Protein AF-C1CDI0-F1 (afdb_monomer)

pLDDT: mean 71.13, std 23.07, range [36.47, 97.31]

Organism: Streptococcus pneumoniae (strain JJA) (NCBI:txid488222)

Radius of gyration: 31.36 Å; Cα contacts (8 Å, |Δi|>4): 94; chains: 1; bounding box: 82×63×57 Å

Nearest PDB structures (foldseek):
  7lcc-assembly1_A  TM=5.688E-01  e=5.588E+00  synthetic construct
  1d6n-assembly1_B  TM=4.104E-01  e=4.902E+00  Homo sapiens
  5wx3-assembly2_D  TM=4.116E-01  e=4.591E+00  Tetradium ruticarpum
  7qcc-assembly1_A  TM=2.661E-01  e=3.099E+00  Mus musculus

InterPro domains:
  IPR002921 Fungal lipase-type domain [PF01764] (58-121)
  IPR029058 Alpha/Beta hydrolase fold [G3DSA:3.40.50.1820] (47-127)
  IPR029058 Alpha/Beta hydrolase fold [SSF53474] (54-119)

Solvent-accessible surface area (backbone atoms only — not comparable to full-atom values): 8849 Å² total; per-residue (Å²): 133,88,86,91,80,91,77,88,76,86,75,84,80,82,73,82,84,80,83,74,82,84,76,81,74,81,80,73,73,88,74,80,75,80,74,96,76,74,84,75,76,75,76,70,72,77,69,83,68,81,78,69,81,61,79,65,53,60,55,42,49,51,50,49,59,52,54,65,68,39,84,84,63,64,71,41,76,42,67,21,56,33,71,45,11,35,45,44,51,53,35,53,53,48,30,56,76,76,34,52,66,41,37,75,63,18,50,73,47,76,51,65,38,80,42,64,86,83,76,57,90,82,52,87,77,71,76,82,79,64,134

Mean predicted aligned error: 18.43 Å

Sequence (131 aa):
MLDSKEELKESENDAPKLETPLREEPRLAPQTLPEASEVLENKREESKVEITEPAQADDIRKVVGELAKDISITKLYMTGHSLGGYLAQIAAVEDYQKYPDFYNHVLRKVTTFSAPKVITSRTVWDAKNGF

Secondary structure (DSSP, 8-state):
--------------------------------PPPS---------------PPPTHHHHHHHHHHHHTT-TT---EEEEEETHHHHHHHHHHHHHHHH-HHHHHHTEEEEEEESPPPP-GGGS---TTS--

Structure (mmCIF, N/CA/C/O backbone):
data_AF-C1CDI0-F1
#
_entry.id   AF-C1CDI0-F1
#
loop_
_atom_site.group_PDB
_atom_site.id
_atom_site.type_symbol
_atom_site.label_atom_id
_atom_site.label_alt_id
_atom_site.label_comp_id
_atom_site.label_asym_id
_atom_site.label_entity_id
_atom_site.label_seq_id
_atom_site.pdbx_PDB_ins_code
_atom_site.Cartn_x
_atom_site.Cartn_y
_atom_site.Cartn_z
_atom_site.occupancy
_atom_site.B_iso_or_equiv
_atom_site.auth_seq_id
_atom_site.auth_comp_id
_atom_site.auth_asym_id
_atom_site.auth_atom_id
_atom_site.pdbx_PDB_model_num
ATOM 1 N N . MET A 1 1 ? -51.051 -45.976 -37.378 1.00 38.53 1 MET A N 1
ATOM 2 C CA . MET A 1 1 ? -49.894 -45.249 -37.925 1.00 38.53 1 MET A CA 1
ATOM 3 C C . MET A 1 1 ? -49.295 -44.449 -36.782 1.00 3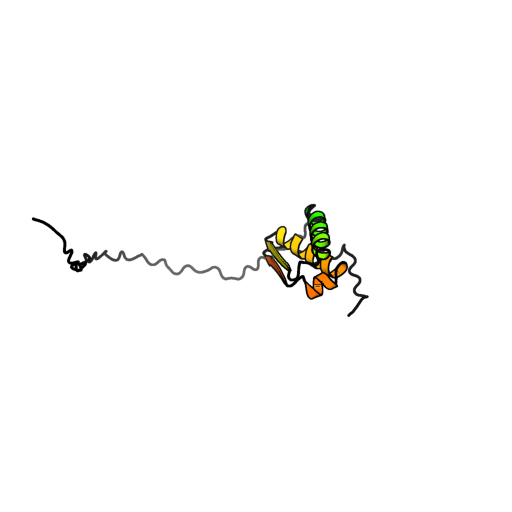8.53 1 MET A C 1
ATOM 5 O O . MET A 1 1 ? -50.054 -43.724 -36.163 1.00 38.53 1 MET A O 1
ATOM 9 N N . LEU A 1 2 ? -48.009 -44.708 -36.504 1.00 42.31 2 LEU A N 1
ATOM 10 C CA . LEU A 1 2 ? -47.000 -43.897 -35.796 1.00 42.31 2 LEU A CA 1
ATOM 11 C C . LEU A 1 2 ? -47.378 -43.245 -34.448 1.00 42.31 2 LEU A C 1
ATOM 13 O O . LEU A 1 2 ? -48.109 -42.266 -34.447 1.00 42.31 2 LEU A O 1
ATOM 17 N N . ASP A 1 3 ? -46.784 -43.735 -33.346 1.00 36.47 3 ASP A N 1
ATOM 18 C CA . ASP A 1 3 ? -45.979 -42.883 -32.446 1.00 36.47 3 ASP A CA 1
ATOM 19 C C . ASP A 1 3 ? -45.066 -43.699 -31.489 1.00 36.47 3 ASP A C 1
ATOM 21 O O . ASP A 1 3 ? -45.518 -44.595 -30.778 1.00 36.47 3 ASP A O 1
ATOM 25 N N . SER A 1 4 ? -43.773 -43.363 -31.537 1.00 48.78 4 SER A N 1
ATOM 26 C CA . SER A 1 4 ? -42.746 -43.320 -30.478 1.00 48.78 4 SER A CA 1
ATOM 27 C C . SER A 1 4 ? -42.498 -44.489 -29.508 1.00 48.78 4 SER A C 1
ATOM 29 O O . SER A 1 4 ? -43.159 -44.640 -28.481 1.00 48.78 4 SER A O 1
ATOM 31 N N . LYS A 1 5 ? -41.356 -45.166 -29.712 1.00 50.38 5 LYS A N 1
ATOM 32 C CA . LYS A 1 5 ? -40.432 -45.526 -28.620 1.00 50.38 5 LYS A CA 1
ATOM 33 C C . LYS A 1 5 ? -39.008 -45.713 -29.164 1.00 50.38 5 LYS A C 1
ATOM 35 O O . LYS A 1 5 ? -38.704 -46.730 -29.778 1.00 50.38 5 LYS A O 1
ATOM 40 N N . GLU A 1 6 ? -38.161 -44.701 -28.976 1.00 45.59 6 GLU A N 1
ATOM 41 C CA . GLU A 1 6 ? -36.707 -44.825 -29.119 1.00 45.59 6 GLU A CA 1
ATOM 42 C C . GLU A 1 6 ? -36.185 -45.769 -28.031 1.00 45.59 6 GLU A C 1
ATOM 44 O O . GLU A 1 6 ? -36.335 -45.508 -26.838 1.00 45.59 6 GLU A O 1
ATOM 49 N N . GLU A 1 7 ? -35.583 -46.877 -28.452 1.00 47.28 7 GLU A N 1
ATOM 50 C CA . GLU A 1 7 ? -34.820 -47.781 -27.598 1.00 47.28 7 GLU A CA 1
ATOM 51 C C . GLU A 1 7 ? -33.342 -47.588 -27.967 1.00 47.28 7 GLU A C 1
ATOM 53 O O . GLU A 1 7 ? -32.889 -48.011 -29.032 1.00 47.28 7 GLU A O 1
ATOM 58 N N . LEU A 1 8 ? -32.601 -46.861 -27.126 1.00 39.59 8 LEU A N 1
ATOM 59 C CA . LEU A 1 8 ? -31.160 -46.658 -27.275 1.00 39.59 8 LEU A CA 1
ATOM 60 C C . LEU A 1 8 ? -30.440 -47.980 -26.976 1.00 39.59 8 LEU A C 1
ATOM 62 O O . LEU A 1 8 ? -30.282 -48.358 -25.817 1.00 39.59 8 LEU A O 1
ATOM 66 N N . LYS A 1 9 ? -29.999 -48.682 -28.023 1.00 45.84 9 LYS A N 1
ATOM 67 C CA . LYS A 1 9 ? -28.989 -49.741 -27.911 1.00 45.84 9 LYS A CA 1
ATOM 68 C C . LYS A 1 9 ? -27.603 -49.106 -27.904 1.00 45.84 9 LYS A C 1
ATOM 70 O O . LYS A 1 9 ? -27.224 -48.448 -28.870 1.00 45.84 9 LYS A O 1
ATOM 75 N N . GLU A 1 10 ? -26.859 -49.324 -26.823 1.00 43.78 10 GLU A N 1
ATOM 76 C CA . GLU A 1 10 ? -25.427 -49.036 -26.747 1.00 43.78 10 GLU A CA 1
ATOM 77 C C . GLU A 1 10 ? -24.697 -49.781 -27.873 1.00 43.78 10 GLU A C 1
ATOM 79 O O . GLU A 1 10 ? -24.785 -51.005 -27.986 1.00 43.78 10 GLU A O 1
ATOM 84 N N . SER A 1 11 ? -24.008 -49.040 -28.740 1.00 46.22 11 SER A N 1
ATOM 85 C CA . SER A 1 11 ? -23.136 -49.618 -29.757 1.00 46.22 11 SER A CA 1
ATOM 86 C C . SER A 1 11 ? -21.755 -49.858 -29.156 1.00 46.22 11 SER A C 1
ATOM 88 O O . SER A 1 11 ? -21.021 -48.918 -28.843 1.00 46.22 11 SER A O 1
ATOM 90 N N . GLU A 1 12 ? -21.438 -51.137 -29.008 1.00 48.09 12 GLU A N 1
ATOM 91 C CA . GLU A 1 12 ? -20.120 -51.710 -28.761 1.00 48.09 12 GLU A CA 1
ATOM 92 C C . GLU A 1 12 ? -19.104 -51.109 -29.752 1.00 48.09 12 GLU A C 1
ATOM 94 O O . GLU A 1 12 ? -19.117 -51.397 -30.948 1.00 48.09 12 GLU A O 1
ATOM 99 N N . ASN A 1 13 ? -18.281 -50.173 -29.273 1.00 43.25 13 ASN A N 1
ATOM 100 C CA . ASN A 1 13 ? -17.251 -49.524 -30.079 1.00 43.25 13 ASN A CA 1
ATOM 101 C C . ASN A 1 13 ? -16.019 -50.436 -30.155 1.00 43.25 13 ASN A C 1
ATOM 103 O O . ASN A 1 13 ? -15.073 -50.277 -29.382 1.00 43.25 13 ASN A O 1
ATOM 107 N N . ASP A 1 14 ? -16.024 -51.367 -31.107 1.00 47.62 14 ASP A N 1
ATOM 108 C CA . ASP A 1 14 ? -14.820 -52.059 -31.574 1.00 47.62 14 ASP A CA 1
ATOM 109 C C . ASP A 1 14 ? -13.892 -51.053 -32.277 1.00 47.62 14 ASP A C 1
ATOM 111 O O . ASP A 1 14 ? -13.996 -50.776 -33.475 1.00 47.62 14 ASP A O 1
ATOM 115 N N . ALA A 1 15 ? -12.982 -50.451 -31.511 1.00 50.69 15 ALA A N 1
ATOM 116 C CA . ALA A 1 15 ? -11.928 -49.608 -32.059 1.00 50.69 15 ALA A CA 1
ATOM 117 C C . ALA A 1 15 ? -10.890 -50.476 -32.804 1.00 50.69 15 ALA A C 1
ATOM 119 O O . ALA A 1 15 ? -10.371 -51.438 -32.228 1.00 50.69 15 ALA A O 1
ATOM 120 N N . PRO A 1 16 ? -10.517 -50.149 -34.057 1.00 44.00 16 PRO A N 1
ATOM 121 C CA . PRO A 1 16 ? -9.496 -50.896 -34.776 1.00 44.00 16 PRO A CA 1
ATOM 122 C C . PRO A 1 16 ? -8.125 -50.680 -34.125 1.00 44.00 16 PRO A C 1
ATOM 124 O O . PRO A 1 16 ? -7.651 -49.553 -33.961 1.00 44.00 16 PRO A O 1
ATOM 127 N N . LYS A 1 17 ? -7.473 -51.786 -33.763 1.00 50.66 17 LYS A N 1
ATOM 128 C CA . LYS A 1 17 ? -6.135 -51.815 -33.169 1.00 50.66 17 LYS A CA 1
ATOM 129 C C . LYS A 1 17 ? -5.094 -51.429 -34.231 1.00 50.66 17 LYS A C 1
ATOM 131 O O . LYS A 1 17 ? -4.636 -52.264 -35.005 1.00 50.66 17 LYS A O 1
ATOM 136 N N . LEU A 1 18 ? -4.759 -50.143 -34.301 1.00 44.97 18 LEU A N 1
ATOM 137 C CA . LEU A 1 18 ? -3.651 -49.615 -35.101 1.00 44.97 18 LEU A CA 1
ATOM 138 C C . LEU A 1 18 ? -2.326 -49.977 -34.414 1.00 44.97 18 LEU A C 1
ATOM 140 O O . LEU A 1 18 ? -1.881 -49.275 -33.510 1.00 44.97 18 LEU A O 1
ATOM 144 N N . GLU A 1 19 ? -1.698 -51.078 -34.824 1.00 44.28 19 GLU A N 1
ATOM 145 C CA . GLU A 1 19 ? -0.306 -51.355 -34.459 1.00 44.28 19 GLU A CA 1
ATOM 146 C C . GLU A 1 19 ? 0.624 -50.515 -35.344 1.00 44.28 19 GLU A C 1
ATOM 148 O O . GLU A 1 19 ? 0.888 -50.831 -36.503 1.00 44.28 19 GLU A O 1
ATOM 153 N N . THR A 1 20 ? 1.101 -49.395 -34.806 1.00 49.69 20 THR A N 1
ATOM 154 C CA . THR A 1 20 ? 2.199 -48.622 -35.390 1.00 49.69 20 THR A CA 1
ATOM 155 C C . THR A 1 20 ? 3.524 -49.355 -35.143 1.00 49.69 20 THR A C 1
ATOM 157 O O . THR A 1 20 ? 3.813 -49.695 -33.993 1.00 49.69 20 THR A O 1
ATOM 160 N N . PRO A 1 21 ? 4.382 -49.569 -36.160 1.00 41.28 21 PRO A N 1
ATOM 161 C CA . PRO A 1 21 ? 5.716 -50.116 -35.934 1.00 41.28 21 PRO A CA 1
ATOM 162 C C . PRO A 1 21 ? 6.529 -49.144 -35.071 1.00 41.28 21 PRO A C 1
ATOM 164 O O . PRO A 1 21 ? 6.670 -47.970 -35.426 1.00 41.28 21 PRO A O 1
ATOM 167 N N . LEU A 1 22 ? 7.070 -49.620 -33.945 1.00 47.38 22 LEU A N 1
ATOM 168 C CA . LEU A 1 22 ? 8.012 -48.855 -33.129 1.00 47.38 22 LEU A CA 1
ATOM 169 C C . LEU A 1 22 ? 9.270 -48.592 -33.961 1.00 47.38 22 LEU A C 1
ATOM 171 O O . LEU A 1 22 ? 10.106 -49.470 -34.159 1.00 47.38 22 LEU A O 1
ATOM 175 N N . ARG A 1 23 ? 9.390 -47.371 -34.480 1.00 44.44 23 ARG A N 1
ATOM 176 C CA . ARG A 1 23 ? 10.631 -46.876 -35.068 1.00 44.44 23 ARG A CA 1
ATOM 177 C C . ARG A 1 23 ? 11.646 -46.751 -33.934 1.00 44.44 23 ARG A C 1
ATOM 179 O O . ARG A 1 23 ? 11.488 -45.890 -33.075 1.00 44.44 23 ARG A O 1
ATOM 186 N N . GLU A 1 24 ? 12.655 -47.614 -33.915 1.00 52.91 24 GLU A N 1
ATOM 187 C CA . GLU A 1 24 ? 13.767 -47.489 -32.975 1.00 52.91 24 GLU A CA 1
ATOM 188 C C . GLU A 1 24 ? 14.488 -46.156 -33.230 1.00 52.91 24 GLU A C 1
ATOM 190 O O . GLU A 1 24 ? 15.040 -45.928 -34.310 1.00 52.91 24 GLU A O 1
ATOM 195 N N . GLU A 1 25 ? 14.442 -45.240 -32.258 1.00 54.09 25 GLU A N 1
ATOM 196 C CA . GLU A 1 25 ? 15.277 -44.043 -32.296 1.00 54.09 25 GLU A CA 1
ATOM 197 C C . GLU A 1 25 ? 16.749 -44.445 -32.124 1.00 54.09 25 GLU A C 1
ATOM 199 O O . GLU A 1 25 ? 17.079 -45.200 -31.200 1.00 54.09 25 GLU A O 1
ATOM 204 N N . PRO A 1 26 ? 17.670 -43.943 -32.964 1.00 47.12 26 PRO A N 1
ATOM 205 C CA . PRO A 1 26 ? 19.088 -44.157 -32.740 1.00 47.12 26 PRO A CA 1
ATOM 206 C C . PRO A 1 26 ? 19.489 -43.478 -31.428 1.00 47.12 26 PRO A C 1
ATOM 208 O O . PRO A 1 26 ? 19.371 -42.261 -31.284 1.00 47.12 26 PRO A O 1
ATOM 211 N N . ARG A 1 27 ? 19.977 -44.263 -30.459 1.00 49.28 27 ARG A N 1
ATOM 212 C CA . ARG A 1 27 ? 20.505 -43.714 -29.207 1.00 49.28 27 ARG A CA 1
ATOM 213 C C . ARG A 1 27 ? 21.689 -42.803 -29.521 1.00 49.28 27 ARG A C 1
ATOM 215 O O . ARG A 1 27 ? 22.754 -43.288 -29.906 1.00 49.28 27 ARG A O 1
ATOM 222 N N . LEU A 1 28 ? 21.518 -41.497 -29.322 1.00 47.56 28 LEU A N 1
ATOM 223 C CA . LEU A 1 28 ? 22.648 -40.579 -29.246 1.00 47.56 28 LEU A CA 1
ATOM 224 C C . LEU A 1 28 ? 23.595 -41.062 -28.136 1.00 47.56 28 LEU A C 1
ATOM 226 O O . LEU A 1 28 ? 23.151 -41.427 -27.045 1.00 47.56 28 LEU A O 1
ATOM 230 N N . ALA A 1 29 ? 24.898 -41.069 -28.423 1.00 59.12 29 ALA A N 1
ATOM 231 C CA . ALA A 1 29 ? 25.931 -41.316 -27.423 1.00 59.12 29 ALA A CA 1
ATOM 232 C C . ALA A 1 29 ? 25.735 -40.382 -26.209 1.00 59.12 29 ALA A C 1
ATOM 234 O O . ALA A 1 29 ? 25.218 -39.275 -26.394 1.00 59.12 29 ALA A O 1
ATOM 235 N N . PRO A 1 30 ? 26.142 -40.781 -24.985 1.00 49.53 30 PRO A N 1
ATOM 236 C CA . PRO A 1 30 ? 26.063 -39.898 -23.829 1.00 49.53 30 PRO A CA 1
ATOM 237 C C . PRO A 1 30 ? 26.826 -38.614 -24.151 1.00 49.53 30 PRO A C 1
ATOM 239 O O . PRO A 1 30 ? 28.043 -38.642 -24.328 1.00 49.53 30 PRO A O 1
ATOM 242 N N . GLN A 1 31 ? 26.112 -37.499 -24.282 1.00 52.16 31 GLN A N 1
ATOM 243 C CA . GLN A 1 31 ? 26.773 -36.210 -24.385 1.00 52.16 31 GLN A CA 1
ATOM 244 C C . GLN A 1 31 ? 27.365 -35.909 -23.012 1.00 52.16 31 GLN A C 1
ATOM 246 O O . GLN A 1 31 ? 26.652 -35.915 -22.008 1.00 52.16 31 GLN A O 1
ATOM 251 N N . THR A 1 32 ? 28.674 -35.691 -22.956 1.00 45.28 32 THR A N 1
ATOM 252 C CA . THR A 1 32 ? 29.333 -35.144 -21.775 1.00 45.28 32 THR A CA 1
ATOM 253 C C . THR A 1 32 ? 28.705 -33.782 -21.488 1.00 45.28 32 THR A C 1
ATOM 255 O O . THR A 1 32 ? 28.862 -32.849 -22.275 1.00 45.28 32 THR A O 1
ATOM 258 N N . LEU A 1 33 ? 27.959 -33.672 -20.383 1.00 48.56 33 LEU A N 1
ATOM 259 C CA . LEU A 1 33 ? 27.548 -32.368 -19.869 1.00 48.56 33 LEU A CA 1
ATOM 260 C C . LEU A 1 33 ? 28.816 -31.550 -19.589 1.00 48.56 33 LEU A C 1
ATOM 262 O O . LEU A 1 33 ? 29.739 -32.097 -18.978 1.00 48.56 33 LEU A O 1
ATOM 266 N N . PRO A 1 34 ? 28.886 -30.268 -19.987 1.00 47.44 34 PRO A N 1
ATOM 267 C CA . PRO A 1 34 ? 29.936 -29.406 -19.479 1.00 47.44 34 PRO A CA 1
ATOM 268 C C . PRO A 1 34 ? 29.811 -29.357 -17.952 1.00 47.44 34 PRO A C 1
ATOM 270 O O . PRO A 1 34 ? 28.721 -29.186 -17.401 1.00 47.44 34 PRO A O 1
ATOM 273 N N . GLU A 1 35 ? 30.935 -29.587 -17.282 1.00 49.56 35 GLU A N 1
ATOM 274 C CA . GLU A 1 35 ? 31.073 -29.504 -15.835 1.00 49.56 35 GLU A CA 1
ATOM 275 C C . GLU A 1 35 ? 30.568 -28.130 -15.370 1.00 49.56 35 GLU A C 1
ATOM 277 O O . GLU A 1 35 ? 30.960 -27.104 -15.925 1.00 49.56 35 GLU A O 1
ATOM 282 N N . ALA A 1 36 ? 29.669 -28.098 -14.383 1.00 52.62 36 ALA A N 1
ATOM 283 C CA . ALA A 1 36 ? 29.072 -26.877 -13.840 1.00 52.62 36 ALA A CA 1
ATOM 284 C C . ALA A 1 36 ? 30.071 -26.085 -12.970 1.00 52.62 36 ALA A C 1
ATOM 286 O O . ALA A 1 36 ? 29.819 -25.810 -11.800 1.00 52.62 36 ALA A O 1
ATOM 287 N N . SER A 1 37 ? 31.210 -25.732 -13.559 1.00 54.31 37 SER A N 1
ATOM 288 C CA . SER A 1 37 ? 32.310 -24.995 -12.944 1.00 54.31 37 SER A CA 1
ATOM 289 C C . SER A 1 37 ? 32.796 -23.905 -13.893 1.00 54.31 37 SER A C 1
ATOM 291 O O . SER A 1 37 ? 33.984 -23.762 -14.150 1.00 54.31 37 SER A O 1
ATOM 293 N N . GLU A 1 38 ? 31.869 -23.103 -14.405 1.00 48.25 38 GLU A N 1
ATOM 294 C CA . GLU A 1 38 ? 32.189 -21.749 -14.840 1.00 48.25 38 GLU A CA 1
ATOM 295 C C . GLU A 1 38 ? 31.287 -20.809 -14.047 1.00 48.25 38 GLU A C 1
ATOM 297 O O . GLU A 1 38 ? 30.156 -20.485 -14.412 1.00 48.25 38 GLU A O 1
ATOM 302 N N . VAL A 1 39 ? 31.783 -20.445 -12.864 1.00 50.25 39 VAL A N 1
ATOM 303 C CA . VAL A 1 39 ? 31.277 -19.308 -12.107 1.00 50.25 39 VAL A CA 1
ATOM 304 C C . VAL A 1 39 ? 31.559 -18.087 -12.973 1.00 50.25 39 VAL A C 1
ATOM 306 O O . VAL A 1 39 ? 32.624 -17.481 -12.894 1.00 50.25 39 VAL A O 1
ATOM 309 N N . LEU A 1 40 ? 30.604 -17.734 -13.832 1.00 45.31 40 LEU A N 1
ATOM 310 C CA . LEU A 1 40 ? 30.502 -16.378 -14.335 1.00 45.31 40 LEU A CA 1
ATOM 311 C C . LEU A 1 40 ? 30.210 -15.511 -13.112 1.00 45.31 40 LEU A C 1
ATOM 313 O O . LEU A 1 40 ? 29.057 -15.300 -12.728 1.00 45.31 40 LEU A O 1
ATOM 317 N N . GLU A 1 41 ? 31.276 -15.030 -12.469 1.00 48.66 41 GLU A N 1
ATOM 318 C CA . GLU A 1 41 ? 31.214 -13.797 -11.708 1.00 48.66 41 GLU A CA 1
ATOM 319 C C . GLU A 1 41 ? 30.718 -12.730 -12.682 1.00 48.66 41 GLU A C 1
ATOM 321 O O . GLU A 1 41 ? 31.484 -12.063 -13.377 1.00 48.66 41 GLU A O 1
ATOM 326 N N . ASN A 1 42 ? 29.398 -12.574 -12.748 1.00 43.38 42 ASN A N 1
ATOM 327 C CA . ASN A 1 42 ? 28.791 -11.360 -13.234 1.00 43.38 42 ASN A CA 1
ATOM 328 C C . ASN A 1 42 ? 29.245 -10.269 -12.266 1.00 43.38 42 ASN A C 1
ATOM 330 O O . ASN A 1 42 ? 28.556 -9.948 -11.296 1.00 43.38 42 ASN A O 1
ATOM 334 N N . LYS A 1 43 ? 30.413 -9.680 -12.541 1.00 46.84 43 LYS A N 1
ATOM 335 C CA . LYS A 1 43 ? 30.699 -8.300 -12.179 1.00 46.84 43 LYS A CA 1
ATOM 336 C C . LYS A 1 43 ? 29.635 -7.475 -12.881 1.00 46.84 43 LYS A C 1
ATOM 338 O O . LYS A 1 43 ? 29.815 -6.993 -13.993 1.00 46.84 43 LYS A O 1
ATOM 343 N N . ARG A 1 44 ? 28.475 -7.380 -12.233 1.00 52.44 44 ARG A N 1
ATOM 344 C CA . ARG A 1 44 ? 27.494 -6.349 -12.501 1.00 52.44 44 ARG A CA 1
ATOM 345 C C . ARG A 1 44 ? 28.218 -5.065 -12.161 1.00 52.44 44 ARG A C 1
ATOM 347 O O . ARG A 1 44 ? 28.262 -4.658 -11.008 1.00 52.44 44 ARG A O 1
ATOM 354 N N . GLU A 1 45 ? 28.859 -4.501 -13.170 1.00 48.09 45 GLU A N 1
ATOM 355 C CA . GLU A 1 45 ? 29.296 -3.126 -13.165 1.00 48.09 45 GLU A CA 1
ATOM 356 C C . GLU A 1 45 ? 28.052 -2.338 -12.766 1.00 48.09 45 GLU A C 1
ATOM 358 O O . GLU A 1 45 ? 27.052 -2.296 -13.494 1.00 48.09 45 GLU A O 1
ATOM 363 N N . GLU A 1 46 ? 28.043 -1.853 -11.525 1.00 51.91 46 GLU A N 1
ATOM 364 C CA . GLU A 1 46 ? 27.044 -0.923 -11.038 1.00 51.91 46 GLU A CA 1
ATOM 365 C C . GLU A 1 46 ? 27.262 0.357 -11.835 1.00 51.91 46 GLU A C 1
ATOM 367 O O . GLU A 1 46 ? 27.876 1.321 -11.383 1.00 51.91 46 GLU A O 1
ATOM 372 N N . SER A 1 47 ? 26.784 0.352 -13.083 1.00 44.34 47 SER A N 1
ATOM 373 C CA . SER A 1 47 ? 26.437 1.582 -13.757 1.00 44.34 47 SER A CA 1
ATOM 374 C C . SER A 1 47 ? 25.581 2.323 -12.746 1.00 44.34 47 SER A C 1
ATOM 376 O O . SER A 1 47 ? 24.577 1.804 -12.248 1.00 44.34 47 SER A O 1
ATOM 378 N N . LYS A 1 48 ? 26.064 3.495 -12.344 1.00 46.53 48 LYS A N 1
ATOM 379 C CA . LYS A 1 48 ? 25.328 4.454 -11.539 1.00 46.53 48 LYS A CA 1
ATOM 380 C C . LYS A 1 48 ? 24.137 4.891 -12.389 1.00 46.53 48 LYS A C 1
ATOM 382 O O . LYS A 1 48 ? 24.150 5.954 -12.995 1.00 46.53 48 LYS A O 1
ATOM 387 N N . VAL A 1 49 ? 23.144 4.013 -12.510 1.00 49.06 49 VAL A N 1
ATOM 388 C CA . VAL A 1 49 ? 21.836 4.335 -13.042 1.00 49.06 49 VAL A CA 1
ATOM 389 C C . VAL A 1 49 ? 21.303 5.317 -12.029 1.00 49.06 49 VAL A C 1
ATOM 391 O O . VAL A 1 49 ? 21.059 4.973 -10.872 1.00 49.06 49 VAL A O 1
ATOM 394 N N . GLU A 1 50 ? 21.232 6.572 -12.434 1.00 52.19 50 GLU A N 1
ATOM 395 C CA . GLU A 1 50 ? 20.514 7.589 -11.700 1.00 52.19 50 GLU A CA 1
ATOM 396 C C . GLU A 1 50 ? 19.047 7.150 -11.710 1.00 52.19 50 GLU A C 1
ATOM 398 O O . GLU A 1 50 ? 18.304 7.416 -12.648 1.00 52.19 50 GLU A O 1
ATOM 403 N N . ILE A 1 51 ? 18.670 6.324 -10.726 1.00 57.25 51 ILE A N 1
ATOM 404 C CA . ILE A 1 51 ? 17.313 5.803 -10.600 1.00 57.25 51 ILE A CA 1
ATOM 405 C C . ILE A 1 51 ? 16.458 7.007 -10.224 1.00 57.25 51 ILE A C 1
ATOM 407 O O . ILE A 1 51 ? 16.466 7.461 -9.073 1.00 57.25 51 ILE A O 1
ATOM 411 N N . THR A 1 52 ? 15.814 7.582 -11.231 1.00 61.28 52 THR A N 1
ATOM 412 C CA . THR A 1 52 ? 14.734 8.539 -11.065 1.00 61.28 52 THR A CA 1
ATOM 413 C C . THR A 1 52 ? 13.517 7.765 -10.580 1.00 61.28 52 THR A C 1
ATOM 415 O O . THR A 1 52 ? 13.230 6.666 -11.063 1.00 61.28 52 THR A O 1
ATOM 418 N N . GLU A 1 53 ? 12.827 8.292 -9.568 1.00 71.44 53 GLU A N 1
ATOM 419 C CA . GLU A 1 53 ? 11.541 7.714 -9.193 1.00 71.44 53 GLU A CA 1
ATOM 420 C C . GLU A 1 53 ? 10.599 7.811 -10.403 1.00 71.44 53 GLU A C 1
ATOM 422 O O . GLU A 1 53 ? 10.592 8.834 -11.097 1.00 71.44 53 GLU A O 1
ATOM 427 N N . PRO A 1 54 ? 9.828 6.755 -10.703 1.00 78.94 54 PRO A N 1
ATOM 428 C CA . PRO A 1 54 ? 8.847 6.822 -11.770 1.00 78.94 54 PRO A CA 1
ATOM 429 C C . PRO A 1 54 ? 7.819 7.903 -11.431 1.00 78.94 54 PRO A C 1
ATOM 431 O O . PRO A 1 54 ? 7.372 7.986 -10.291 1.00 78.94 54 PRO A O 1
ATOM 434 N N . ALA A 1 55 ? 7.383 8.681 -12.424 1.00 83.06 55 ALA A N 1
ATOM 435 C CA . ALA A 1 55 ? 6.379 9.736 -12.226 1.00 83.06 55 ALA A CA 1
ATOM 436 C C . ALA A 1 55 ? 5.084 9.217 -11.561 1.00 83.06 55 ALA A C 1
ATOM 438 O O . ALA A 1 55 ? 4.447 9.918 -10.785 1.00 83.06 55 ALA A O 1
ATOM 439 N N . GLN A 1 56 ? 4.753 7.943 -11.795 1.00 87.69 56 GLN A N 1
ATOM 440 C CA . GLN A 1 56 ? 3.606 7.248 -11.199 1.00 87.69 56 GLN A CA 1
ATOM 441 C C . GLN A 1 56 ? 3.713 7.064 -9.671 1.00 87.69 56 GLN A C 1
ATOM 443 O O . GLN A 1 56 ? 2.733 6.682 -9.031 1.00 87.69 56 GLN A O 1
ATOM 448 N N . ALA A 1 57 ? 4.888 7.293 -9.071 1.00 87.38 57 ALA A N 1
ATOM 449 C CA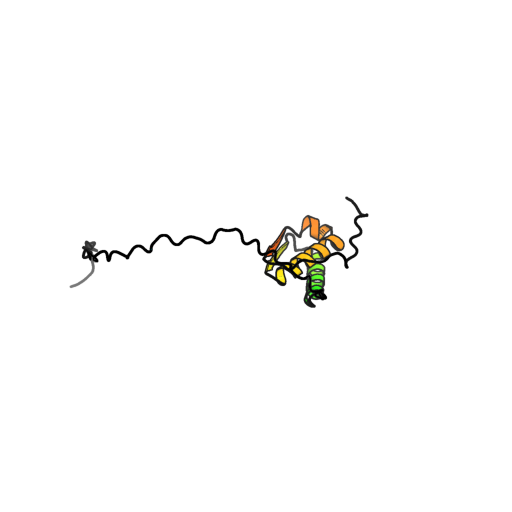 . ALA A 1 57 ? 5.086 7.205 -7.626 1.00 87.38 57 ALA A CA 1
ATOM 450 C C . ALA A 1 57 ? 4.291 8.285 -6.870 1.00 87.38 57 ALA A C 1
ATOM 452 O O . ALA A 1 57 ? 3.781 8.026 -5.781 1.00 87.38 57 ALA A O 1
ATOM 453 N N . ASP A 1 58 ? 4.130 9.475 -7.449 1.00 90.19 58 ASP A N 1
ATOM 454 C CA . ASP A 1 58 ? 3.335 10.537 -6.824 1.00 90.19 58 ASP A CA 1
ATOM 455 C C . ASP A 1 58 ? 1.836 10.246 -6.915 1.00 90.19 58 ASP A C 1
ATOM 457 O O . ASP A 1 58 ? 1.100 10.443 -5.944 1.00 90.19 58 ASP A O 1
ATOM 461 N N . ASP A 1 59 ? 1.398 9.675 -8.039 1.00 92.69 59 ASP A N 1
ATOM 462 C CA . ASP A 1 59 ? 0.015 9.242 -8.220 1.00 92.69 59 ASP A CA 1
ATOM 463 C C . ASP A 1 59 ? -0.367 8.168 -7.195 1.00 92.69 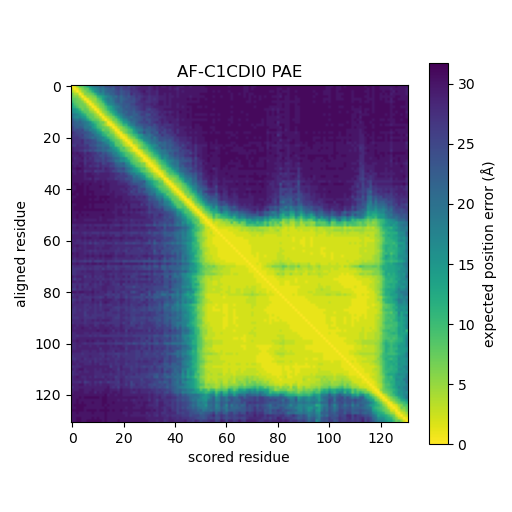59 ASP A C 1
ATOM 465 O O . ASP A 1 59 ? -1.421 8.269 -6.562 1.00 92.69 59 ASP A O 1
ATOM 469 N N . ILE A 1 60 ? 0.496 7.165 -6.967 1.00 93.81 60 ILE A N 1
ATOM 470 C CA . ILE A 1 60 ? 0.182 6.108 -5.996 1.00 93.81 60 ILE A CA 1
ATOM 471 C C . ILE A 1 60 ? 0.137 6.644 -4.562 1.00 93.81 60 ILE A C 1
ATOM 473 O O . ILE A 1 60 ? -0.754 6.257 -3.811 1.00 93.81 60 ILE A O 1
ATOM 477 N N . ARG A 1 61 ? 1.016 7.586 -4.190 1.00 93.56 61 ARG A N 1
ATOM 478 C CA . ARG A 1 61 ? 0.970 8.244 -2.870 1.00 93.56 61 ARG A CA 1
ATOM 479 C C . ARG A 1 61 ? -0.357 8.970 -2.660 1.00 93.56 61 ARG A C 1
ATOM 481 O O . ARG A 1 61 ? -0.951 8.878 -1.587 1.00 93.56 61 ARG A O 1
ATOM 488 N N . LYS A 1 62 ? -0.860 9.648 -3.696 1.00 94.94 62 LYS A N 1
ATOM 489 C CA . LYS A 1 62 ? -2.158 10.325 -3.640 1.00 94.94 62 LYS A CA 1
ATOM 490 C C . LYS A 1 62 ? -3.313 9.336 -3.489 1.00 94.94 62 LYS A C 1
ATOM 492 O O . LYS A 1 62 ? -4.147 9.532 -2.611 1.00 94.94 62 LYS A O 1
ATOM 497 N N . VAL A 1 63 ? -3.340 8.278 -4.303 1.00 95.12 63 VAL A N 1
ATOM 498 C CA . VAL A 1 63 ? -4.378 7.234 -4.233 1.00 95.12 63 VAL A CA 1
ATOM 499 C C . VAL A 1 63 ? -4.420 6.619 -2.840 1.00 95.12 63 VAL A C 1
ATOM 501 O O . VAL A 1 63 ? -5.483 6.534 -2.236 1.00 95.12 63 VAL A O 1
ATOM 504 N N . VAL A 1 64 ? -3.265 6.249 -2.295 1.00 95.06 64 VAL A N 1
ATOM 505 C CA . VAL A 1 64 ? -3.146 5.696 -0.943 1.00 95.06 64 VAL A CA 1
ATOM 506 C C . VAL A 1 64 ? -3.691 6.670 0.105 1.00 95.06 64 VAL A C 1
ATOM 508 O O . VAL A 1 64 ? -4.502 6.284 0.941 1.00 95.06 64 VAL A O 1
ATOM 511 N N . GLY A 1 65 ? -3.348 7.956 0.004 1.00 95.31 65 GLY A N 1
ATOM 512 C CA . GLY A 1 65 ? -3.877 8.982 0.902 1.00 95.31 65 GLY A CA 1
ATOM 513 C C . GLY A 1 65 ? -5.383 9.242 0.775 1.00 95.31 65 GLY A C 1
ATOM 514 O O . GLY A 1 65 ? -5.995 9.725 1.728 1.00 95.31 65 GLY A O 1
ATOM 515 N N . GLU A 1 66 ? -5.998 8.951 -0.372 1.00 96.94 66 GLU A N 1
ATOM 516 C CA . GLU A 1 66 ? -7.457 8.979 -0.544 1.00 96.94 66 GLU A CA 1
ATOM 517 C C . GLU A 1 66 ? -8.108 7.734 0.070 1.00 96.94 66 GLU A C 1
ATOM 519 O O . GLU A 1 66 ? -9.057 7.870 0.841 1.00 96.94 66 GLU A O 1
ATOM 524 N N . LEU A 1 67 ? -7.548 6.545 -0.178 1.00 96.06 67 LEU A N 1
ATOM 525 C CA . LEU A 1 67 ? -8.016 5.287 0.415 1.00 96.06 67 LEU A CA 1
ATOM 526 C C . LEU A 1 67 ? -7.922 5.308 1.945 1.00 96.06 67 LEU A C 1
ATOM 528 O O . LEU A 1 67 ? -8.834 4.841 2.620 1.00 96.06 67 LEU A O 1
ATOM 532 N N . ALA A 1 68 ? -6.868 5.909 2.499 1.00 94.38 68 ALA A N 1
ATOM 533 C CA . ALA A 1 68 ? -6.682 6.038 3.940 1.00 94.38 68 ALA A CA 1
ATOM 534 C C . ALA A 1 68 ? -7.735 6.923 4.627 1.00 94.38 68 ALA A C 1
ATOM 536 O O . ALA A 1 68 ? -7.968 6.791 5.828 1.00 94.38 68 ALA A O 1
ATOM 537 N N . LYS A 1 69 ? -8.382 7.828 3.882 1.00 95.38 69 LYS A N 1
ATOM 538 C CA . LYS A 1 69 ? -9.464 8.688 4.393 1.00 95.38 69 LYS A CA 1
ATOM 539 C C . LYS A 1 69 ? -10.840 8.041 4.258 1.00 95.38 69 LYS A C 1
ATOM 541 O O . LYS A 1 69 ? -11.797 8.528 4.860 1.00 95.38 69 LYS A O 1
ATOM 546 N N . ASP A 1 70 ? -10.955 6.981 3.465 1.00 95.06 70 ASP A N 1
ATOM 547 C CA . ASP A 1 70 ? -12.210 6.280 3.252 1.00 95.06 70 ASP A CA 1
ATOM 548 C C . ASP A 1 70 ? -12.461 5.264 4.373 1.00 95.06 70 ASP A C 1
ATOM 550 O O . ASP A 1 70 ? -11.939 4.149 4.388 1.00 95.06 70 ASP A O 1
ATOM 554 N N . ILE A 1 71 ? -13.324 5.653 5.312 1.00 91.50 71 ILE A N 1
ATOM 555 C CA . ILE A 1 71 ? -13.708 4.830 6.465 1.00 91.50 71 ILE A CA 1
ATOM 556 C C . ILE A 1 71 ? -14.466 3.548 6.089 1.00 91.50 71 ILE A C 1
ATOM 558 O O . ILE A 1 71 ? -14.635 2.671 6.935 1.00 91.50 71 ILE A O 1
ATOM 562 N N . SER A 1 72 ? -14.967 3.433 4.854 1.00 95.81 72 SER A N 1
ATOM 563 C CA . SER A 1 72 ? -15.692 2.241 4.403 1.00 95.81 72 SER A CA 1
ATOM 564 C C . SER A 1 72 ? -14.753 1.076 4.071 1.00 95.81 72 SER A C 1
ATOM 566 O O . SER A 1 72 ? -15.173 -0.087 4.070 1.00 95.81 72 SER A O 1
ATOM 568 N N . ILE A 1 73 ? -13.466 1.357 3.840 1.00 94.69 73 ILE A N 1
ATOM 569 C CA . ILE A 1 73 ? -12.465 0.353 3.495 1.00 94.69 73 ILE A CA 1
ATOM 570 C C . ILE A 1 73 ? -11.943 -0.303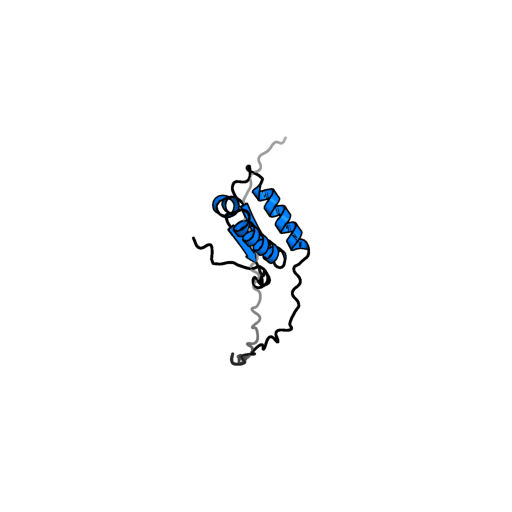 4.772 1.00 94.69 73 ILE A C 1
ATOM 572 O O . ILE A 1 73 ? -11.256 0.301 5.587 1.00 94.69 73 ILE A O 1
ATOM 576 N N . THR A 1 74 ? -12.235 -1.592 4.929 1.00 96.12 74 THR A N 1
ATOM 577 C CA . THR A 1 74 ? -11.845 -2.362 6.125 1.00 96.12 74 THR A CA 1
ATOM 578 C C . THR A 1 74 ? -10.685 -3.326 5.881 1.00 96.12 74 THR A C 1
ATOM 580 O O . THR A 1 74 ? -10.035 -3.782 6.828 1.00 96.12 74 THR A O 1
ATOM 583 N N . LYS A 1 75 ? -10.431 -3.681 4.614 1.00 97.31 75 LYS A N 1
ATOM 584 C CA . LYS A 1 75 ? -9.358 -4.591 4.197 1.00 97.31 75 LYS A CA 1
ATOM 585 C C . LYS A 1 75 ? -8.846 -4.196 2.818 1.00 97.31 75 LYS A C 1
ATOM 587 O O . LYS A 1 75 ? -9.604 -4.227 1.853 1.00 97.31 75 LYS A O 1
ATOM 592 N N . LEU A 1 76 ? -7.553 -3.910 2.728 1.00 96.69 76 LEU A N 1
ATOM 593 C CA . LEU A 1 76 ? -6.856 -3.623 1.482 1.00 96.69 76 LEU A CA 1
ATOM 594 C C . LEU A 1 76 ? -5.782 -4.684 1.220 1.00 96.69 76 LEU A C 1
ATOM 596 O O . LEU A 1 76 ? -4.984 -5.023 2.097 1.00 96.69 76 LEU A O 1
ATOM 600 N N . TYR A 1 77 ? -5.762 -5.193 -0.009 1.00 97.12 77 TYR A N 1
ATOM 601 C CA . TYR A 1 77 ? -4.725 -6.080 -0.524 1.00 97.12 77 TYR A CA 1
ATOM 602 C C . TYR A 1 77 ? -4.111 -5.424 -1.752 1.00 97.12 77 TYR A C 1
ATOM 604 O O . TYR A 1 77 ? -4.832 -5.055 -2.677 1.00 97.12 77 TYR A O 1
ATOM 612 N N . MET A 1 78 ? -2.788 -5.297 -1.772 1.00 96.69 78 MET A N 1
ATOM 613 C CA . MET A 1 78 ? -2.077 -4.689 -2.891 1.00 96.69 78 MET A CA 1
ATOM 614 C C . MET A 1 78 ? -1.223 -5.726 -3.600 1.00 96.69 78 MET A C 1
ATOM 616 O O . MET A 1 78 ? -0.546 -6.546 -2.971 1.00 96.69 78 MET A O 1
ATOM 620 N N . THR A 1 79 ? -1.231 -5.676 -4.927 1.00 97.12 79 THR A N 1
ATOM 621 C CA . THR A 1 79 ? -0.354 -6.507 -5.739 1.00 97.12 79 THR A CA 1
ATOM 622 C C . THR A 1 79 ? 0.163 -5.759 -6.952 1.00 97.12 79 THR A C 1
ATOM 624 O O . THR A 1 79 ? -0.473 -4.824 -7.433 1.00 97.12 79 THR A O 1
ATOM 627 N N . GLY A 1 80 ? 1.329 -6.167 -7.440 1.00 96.69 80 GLY A N 1
ATOM 628 C CA . GLY A 1 80 ? 1.901 -5.602 -8.647 1.00 96.69 80 GLY A CA 1
ATOM 629 C C . GLY A 1 80 ? 3.068 -6.421 -9.180 1.00 96.69 80 GLY A C 1
ATOM 630 O O . GLY A 1 80 ? 3.838 -7.008 -8.419 1.00 96.69 80 GLY A O 1
ATOM 631 N N . HIS A 1 81 ? 3.199 -6.435 -10.504 1.00 96.56 81 HIS A N 1
ATOM 632 C CA . HIS A 1 81 ? 4.331 -7.017 -11.217 1.00 96.56 81 HIS A CA 1
ATOM 633 C C . HIS A 1 81 ? 5.225 -5.909 -11.785 1.00 96.56 81 HIS A C 1
ATOM 635 O O . HIS A 1 81 ? 4.717 -4.880 -12.235 1.00 96.56 81 HIS A O 1
ATOM 641 N N . SER A 1 82 ? 6.544 -6.119 -11.792 1.00 94.06 82 SER A N 1
ATOM 642 C CA . SER A 1 82 ? 7.523 -5.171 -12.334 1.00 94.06 82 SER A CA 1
ATOM 643 C C . SER A 1 82 ? 7.348 -3.775 -11.709 1.00 94.06 82 SER A C 1
ATOM 645 O O . SER A 1 82 ? 7.365 -3.646 -10.482 1.00 94.06 82 SER A O 1
ATOM 647 N N . LEU A 1 83 ? 7.126 -2.737 -12.517 1.00 93.31 83 LEU A N 1
ATOM 648 C CA . LEU A 1 83 ? 6.867 -1.373 -12.059 1.00 93.31 83 LEU A CA 1
ATOM 649 C C . LEU A 1 83 ? 5.673 -1.280 -11.097 1.00 93.31 83 LEU A C 1
ATOM 651 O O . LEU A 1 83 ? 5.755 -0.580 -10.094 1.00 93.31 83 LEU A O 1
ATOM 655 N N . GLY A 1 84 ? 4.602 -2.047 -11.320 1.00 94.25 84 GLY A N 1
ATOM 656 C CA . GLY A 1 84 ? 3.468 -2.079 -10.392 1.00 94.25 84 GLY A CA 1
ATOM 657 C C . GLY A 1 84 ? 3.851 -2.626 -9.014 1.00 94.25 84 GLY A C 1
ATOM 658 O O . GLY A 1 84 ? 3.327 -2.180 -7.998 1.00 94.25 84 GLY A O 1
ATOM 659 N N . GLY A 1 85 ? 4.804 -3.561 -8.959 1.00 95.38 85 GLY A N 1
ATOM 660 C CA . GLY A 1 85 ? 5.337 -4.075 -7.697 1.00 95.38 85 GLY A CA 1
ATOM 661 C C . GLY A 1 85 ? 6.167 -3.030 -6.951 1.00 95.38 85 GLY A C 1
ATOM 662 O O . GLY A 1 85 ? 6.065 -2.922 -5.733 1.00 95.38 85 GLY A O 1
ATOM 663 N N . TYR A 1 86 ? 6.927 -2.210 -7.679 1.00 93.88 86 TYR A N 1
ATOM 664 C CA . TYR A 1 86 ? 7.623 -1.062 -7.097 1.00 93.88 86 TYR A CA 1
ATOM 665 C C . TYR A 1 86 ? 6.639 -0.041 -6.519 1.00 93.88 86 TYR A C 1
ATOM 667 O O . TYR A 1 86 ? 6.777 0.357 -5.367 1.00 93.88 86 TYR A O 1
ATOM 675 N N . LEU A 1 87 ? 5.592 0.323 -7.266 1.00 94.44 87 LEU A N 1
ATOM 676 C CA . LEU A 1 87 ? 4.569 1.258 -6.782 1.00 94.44 87 LEU A CA 1
ATOM 677 C C . LEU A 1 87 ? 3.848 0.721 -5.539 1.00 94.44 87 LEU A C 1
ATOM 679 O O . LEU A 1 87 ? 3.609 1.472 -4.598 1.00 94.44 87 LEU A O 1
ATOM 683 N N . ALA A 1 88 ? 3.571 -0.584 -5.490 1.00 95.38 88 ALA A N 1
ATOM 684 C CA . ALA A 1 88 ? 2.991 -1.225 -4.313 1.00 95.38 88 ALA A CA 1
ATOM 685 C C . ALA A 1 88 ? 3.927 -1.181 -3.087 1.00 95.38 88 ALA A C 1
ATOM 687 O O . ALA A 1 88 ? 3.453 -1.037 -1.962 1.00 95.38 88 ALA A O 1
ATOM 688 N N . GLN A 1 89 ? 5.248 -1.264 -3.281 1.00 94.12 89 GLN A N 1
ATOM 689 C CA . GLN A 1 89 ? 6.219 -1.076 -2.195 1.00 94.12 89 GLN A CA 1
ATOM 690 C C . GLN A 1 89 ? 6.252 0.376 -1.706 1.00 94.12 89 GLN A C 1
ATOM 692 O O . GLN A 1 89 ? 6.266 0.600 -0.500 1.00 94.12 89 GLN A O 1
ATOM 697 N N . ILE A 1 90 ? 6.220 1.354 -2.619 1.00 93.31 90 ILE A N 1
ATOM 698 C CA . ILE A 1 90 ? 6.153 2.779 -2.257 1.00 93.31 90 ILE A CA 1
ATOM 699 C C . ILE A 1 90 ? 4.870 3.085 -1.478 1.00 93.31 90 ILE A C 1
ATOM 701 O O . ILE A 1 90 ? 4.936 3.751 -0.450 1.00 93.31 90 ILE A O 1
ATOM 705 N N . ALA A 1 91 ? 3.730 2.547 -1.915 1.00 94.00 91 ALA A N 1
ATOM 706 C CA . ALA A 1 91 ? 2.456 2.676 -1.215 1.00 94.00 91 ALA A CA 1
ATOM 707 C C . ALA A 1 91 ? 2.520 2.161 0.228 1.00 94.00 91 ALA A C 1
ATOM 709 O O . ALA A 1 91 ? 2.121 2.863 1.148 1.00 94.00 91 ALA A O 1
ATOM 710 N N . ALA A 1 92 ? 3.088 0.969 0.433 1.00 94.12 92 ALA A N 1
ATOM 711 C CA . ALA A 1 92 ? 3.222 0.384 1.765 1.00 94.12 92 ALA A CA 1
ATOM 712 C C . ALA A 1 92 ? 4.086 1.244 2.702 1.00 94.12 92 ALA A C 1
ATOM 714 O O . ALA A 1 92 ? 3.789 1.367 3.888 1.00 94.12 92 ALA A O 1
ATOM 715 N N . VAL A 1 93 ? 5.163 1.835 2.170 1.00 92.56 93 VAL A N 1
ATOM 716 C CA . VAL A 1 93 ? 6.038 2.737 2.933 1.00 92.56 93 VAL A CA 1
ATOM 717 C C . VAL A 1 93 ? 5.315 4.042 3.268 1.00 92.56 93 VAL A C 1
ATOM 719 O O . VAL A 1 93 ? 5.417 4.511 4.398 1.00 92.56 93 VAL A O 1
ATOM 722 N N . GLU A 1 94 ? 4.575 4.608 2.315 1.00 92.62 94 GLU A N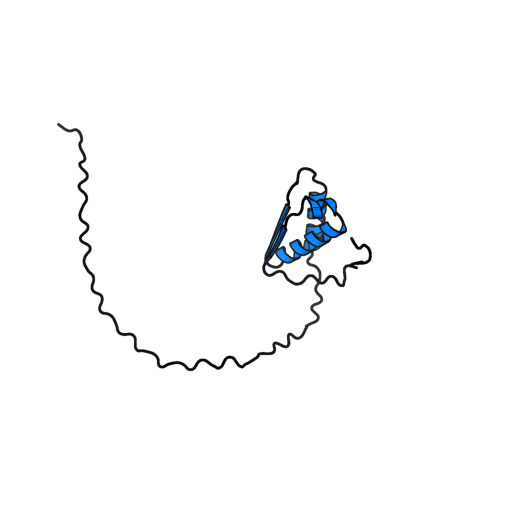 1
ATOM 723 C CA . GLU A 1 94 ? 3.767 5.813 2.525 1.00 92.62 94 GLU A CA 1
ATOM 724 C C . GLU A 1 94 ? 2.707 5.587 3.616 1.00 92.62 94 GLU A C 1
ATOM 726 O O . GLU A 1 94 ? 2.609 6.386 4.549 1.00 92.62 94 GLU A O 1
ATOM 731 N N . ASP A 1 95 ? 1.978 4.467 3.548 1.00 93.38 95 ASP A N 1
ATOM 732 C CA . ASP A 1 95 ? 0.989 4.061 4.551 1.00 93.38 95 ASP A CA 1
ATOM 733 C C . ASP A 1 95 ? 1.605 3.940 5.943 1.00 93.38 95 ASP A C 1
ATOM 735 O O . ASP A 1 95 ? 1.090 4.509 6.904 1.00 93.38 95 ASP A O 1
ATOM 739 N N . TYR A 1 96 ? 2.743 3.253 6.049 1.00 93.12 96 TYR A N 1
ATOM 740 C CA . TYR A 1 96 ? 3.453 3.093 7.315 1.00 93.12 96 TYR A CA 1
ATOM 741 C C . TYR A 1 96 ? 3.858 4.438 7.937 1.00 93.12 96 TYR A C 1
ATOM 743 O O . TYR A 1 96 ? 3.768 4.615 9.150 1.00 93.12 96 TYR A O 1
ATOM 751 N N . GLN A 1 97 ? 4.306 5.395 7.119 1.00 92.19 97 GLN A N 1
ATOM 752 C CA . GLN A 1 97 ? 4.821 6.677 7.606 1.00 92.19 97 GLN A CA 1
ATOM 753 C C . GLN A 1 97 ? 3.725 7.701 7.916 1.00 92.19 97 GLN A C 1
ATOM 755 O O . GLN A 1 97 ? 3.877 8.482 8.855 1.00 92.19 97 GLN A O 1
ATOM 760 N N . LYS A 1 98 ? 2.653 7.746 7.116 1.00 95.12 98 LYS A N 1
ATOM 761 C CA . LYS A 1 98 ? 1.647 8.820 7.185 1.00 95.12 98 LYS A CA 1
ATOM 762 C C . LYS A 1 98 ? 0.288 8.372 7.708 1.00 95.12 98 LYS A C 1
ATOM 764 O O . LYS A 1 98 ? -0.447 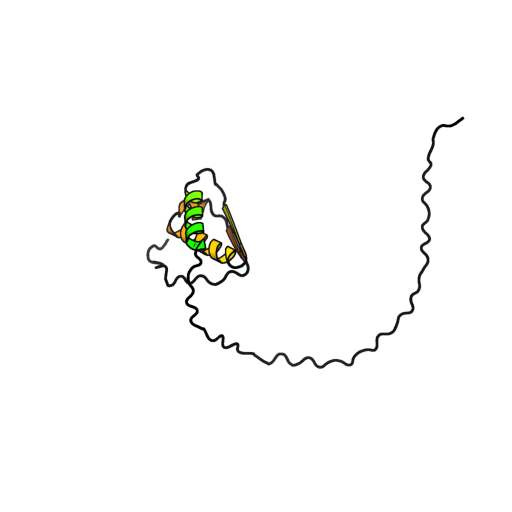9.210 8.227 1.00 95.12 98 LYS A O 1
ATOM 769 N N . TYR A 1 99 ? -0.044 7.088 7.593 1.00 95.31 99 TYR A N 1
ATOM 770 C CA . TYR A 1 99 ? -1.368 6.552 7.911 1.00 95.31 99 TYR A CA 1
ATOM 771 C C . TYR A 1 99 ? -1.265 5.281 8.778 1.00 95.31 99 TYR A C 1
ATOM 773 O O . TYR A 1 99 ? -1.725 4.214 8.366 1.00 95.31 99 TYR A O 1
ATOM 781 N N . PRO A 1 100 ? -0.690 5.360 9.996 1.00 94.19 100 PRO A N 1
ATOM 782 C CA . PRO A 1 100 ? -0.376 4.182 10.810 1.00 94.19 100 PRO A CA 1
ATOM 783 C C . PRO A 1 100 ? -1.604 3.321 11.142 1.00 94.19 100 PRO A C 1
ATOM 785 O O . PRO A 1 100 ? -1.516 2.096 11.103 1.00 94.19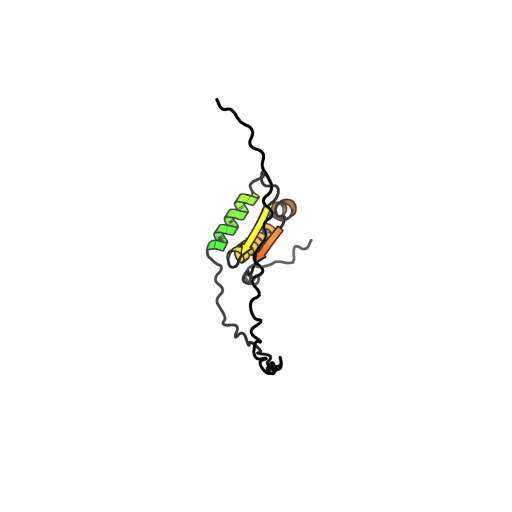 100 PRO A O 1
ATOM 788 N N . ASP A 1 101 ? -2.769 3.924 11.399 1.00 93.75 101 ASP A N 1
ATOM 789 C CA . ASP A 1 101 ? -4.005 3.170 11.656 1.00 93.75 101 ASP A CA 1
ATOM 790 C C . ASP A 1 101 ? -4.468 2.395 10.416 1.00 93.75 101 ASP A C 1
ATOM 792 O O . ASP A 1 101 ? -4.855 1.227 10.506 1.00 93.75 101 ASP A O 1
ATOM 796 N N . PHE A 1 102 ? -4.377 3.021 9.240 1.00 95.50 102 PHE A N 1
ATOM 797 C CA . PHE A 1 102 ? -4.698 2.377 7.972 1.00 95.50 102 PHE A CA 1
ATOM 798 C C . PHE A 1 102 ? -3.721 1.233 7.681 1.00 95.50 102 PHE A C 1
ATOM 800 O O . PHE A 1 102 ? -4.154 0.126 7.360 1.00 95.50 102 PHE A O 1
ATOM 807 N N . TYR A 1 103 ? -2.421 1.450 7.892 1.00 95.81 103 TYR A N 1
ATOM 808 C CA . TYR A 1 103 ? -1.395 0.418 7.751 1.00 95.81 103 TYR A CA 1
ATOM 809 C C . TYR A 1 103 ? -1.639 -0.778 8.688 1.00 95.81 103 TYR A C 1
ATOM 811 O O . TYR A 1 103 ? -1.602 -1.928 8.256 1.00 95.81 103 TYR A O 1
ATOM 819 N N . ASN A 1 104 ? -1.936 -0.524 9.965 1.00 95.44 104 ASN A N 1
ATOM 820 C CA . ASN A 1 104 ? -2.076 -1.572 10.980 1.00 95.44 104 ASN A CA 1
ATOM 821 C C . ASN A 1 104 ? -3.400 -2.344 10.888 1.00 95.44 104 ASN A C 1
ATOM 823 O O . ASN A 1 104 ? -3.464 -3.530 11.231 1.00 95.44 104 ASN A O 1
ATOM 827 N N . HIS A 1 105 ? -4.480 -1.685 10.461 1.00 96.00 105 HIS A N 1
ATOM 828 C CA . HIS A 1 105 ? -5.829 -2.245 10.562 1.00 96.00 105 HIS A CA 1
ATOM 829 C C . HIS A 1 105 ? -6.526 -2.466 9.222 1.00 96.00 105 HIS A C 1
ATOM 831 O O . HIS A 1 105 ? -7.409 -3.325 9.151 1.00 96.00 105 HIS A O 1
ATOM 837 N N . VAL A 1 106 ? -6.128 -1.769 8.160 1.00 97.00 106 VAL A N 1
ATOM 838 C CA . VAL A 1 106 ? -6.767 -1.869 6.843 1.00 97.00 106 VAL A CA 1
ATOM 839 C C . VAL A 1 106 ? -5.857 -2.567 5.839 1.00 97.00 106 VAL A C 1
ATOM 841 O O . VAL A 1 106 ? -6.288 -3.549 5.230 1.00 97.00 106 VAL A O 1
ATOM 844 N N . LEU A 1 107 ? -4.599 -2.143 5.694 1.00 96.81 107 LEU A N 1
ATOM 845 C CA . LEU A 1 107 ? -3.639 -2.769 4.784 1.00 96.81 107 LEU A CA 1
ATOM 846 C C . LEU A 1 107 ? -3.240 -4.158 5.296 1.00 96.81 107 LEU A C 1
ATOM 848 O O . LEU A 1 107 ? -2.499 -4.316 6.259 1.00 96.81 107 LEU A O 1
ATOM 852 N N . ARG A 1 108 ? -3.745 -5.209 4.647 1.00 97.19 108 ARG A N 1
ATOM 853 C CA . ARG A 1 108 ? -3.551 -6.591 5.115 1.00 97.19 108 ARG A CA 1
ATOM 854 C C . ARG A 1 108 ? -2.325 -7.253 4.533 1.00 97.19 108 ARG A C 1
ATOM 856 O O . ARG A 1 108 ? -1.672 -8.039 5.213 1.00 97.19 108 ARG A O 1
ATOM 863 N N . LYS A 1 109 ? -2.060 -7.013 3.252 1.00 96.75 109 LYS A N 1
ATOM 864 C CA . LYS A 1 109 ? -0.938 -7.640 2.561 1.00 96.75 109 LYS A CA 1
ATOM 865 C C . LYS A 1 109 ? -0.563 -6.865 1.314 1.00 96.75 109 LYS A C 1
ATOM 867 O O . LYS A 1 109 ? -1.431 -6.473 0.535 1.00 96.75 109 LYS A O 1
ATOM 872 N N . VAL A 1 110 ? 0.740 -6.777 1.085 1.00 96.62 110 VAL A N 1
ATOM 873 C CA . VAL A 1 110 ? 1.324 -6.314 -0.170 1.00 96.62 110 VAL A CA 1
ATOM 874 C C . VAL A 1 110 ? 2.133 -7.460 -0.764 1.00 96.62 110 VAL A C 1
ATOM 876 O O . VAL A 1 110 ? 3.003 -8.018 -0.102 1.00 96.62 110 VAL A O 1
ATOM 879 N N . THR A 1 111 ? 1.801 -7.874 -1.986 1.00 96.56 111 THR A N 1
ATOM 880 C CA . THR A 1 111 ? 2.468 -8.988 -2.680 1.00 96.56 111 THR A CA 1
ATOM 881 C C . THR A 1 111 ? 3.003 -8.517 -4.021 1.00 96.56 111 THR A C 1
ATOM 883 O O . THR A 1 111 ? 2.225 -8.165 -4.908 1.00 96.56 111 THR A O 1
ATOM 886 N N . THR A 1 112 ? 4.322 -8.528 -4.188 1.00 97.06 112 THR A N 1
ATOM 887 C CA . THR A 1 112 ? 4.976 -8.005 -5.390 1.00 97.06 112 THR A CA 1
ATOM 888 C C . THR A 1 112 ? 5.724 -9.092 -6.147 1.00 97.06 112 THR A C 1
ATOM 890 O O . THR A 1 112 ? 6.239 -10.041 -5.558 1.00 97.06 112 THR A O 1
ATOM 893 N N . PHE A 1 113 ? 5.777 -8.952 -7.470 1.00 95.75 113 PHE A N 1
ATOM 894 C CA . PHE A 1 113 ? 6.419 -9.906 -8.371 1.00 95.75 113 PHE A CA 1
ATOM 895 C C . PHE A 1 113 ? 7.428 -9.178 -9.255 1.00 95.75 113 PHE A C 1
ATOM 897 O O . PHE A 1 113 ? 7.075 -8.210 -9.927 1.00 95.75 113 PHE A O 1
ATOM 904 N N . SER A 1 114 ? 8.683 -9.628 -9.267 1.00 93.69 114 SER A N 1
ATO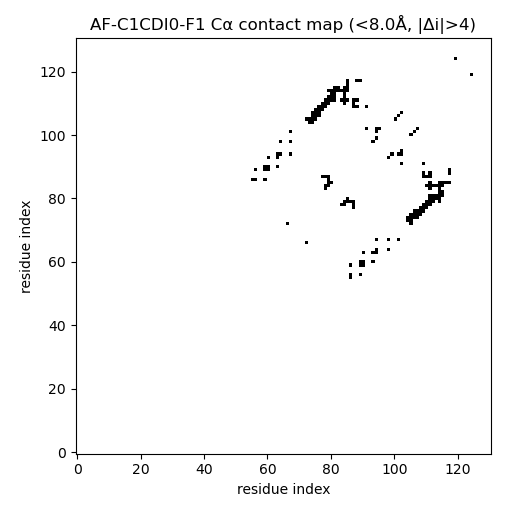M 905 C CA . SER A 1 114 ? 9.744 -9.056 -10.119 1.00 93.69 114 SER A CA 1
ATOM 906 C C . SER A 1 114 ? 9.910 -7.532 -9.974 1.00 93.69 114 SER A C 1
ATOM 908 O O . SER A 1 114 ? 10.240 -6.842 -10.939 1.00 93.69 114 SER A O 1
ATOM 910 N N . ALA A 1 115 ? 9.630 -6.990 -8.785 1.00 91.94 115 ALA A N 1
ATOM 911 C CA . ALA A 1 115 ? 9.722 -5.559 -8.523 1.00 91.94 115 ALA A CA 1
ATOM 912 C C . ALA A 1 115 ? 11.194 -5.109 -8.465 1.00 91.94 115 ALA A C 1
ATOM 914 O O . ALA A 1 115 ? 12.014 -5.798 -7.846 1.00 91.94 115 ALA A O 1
ATOM 915 N N . PRO A 1 116 ? 11.555 -3.964 -9.073 1.00 89.38 116 PRO A N 1
ATOM 916 C CA . PRO A 1 116 ? 12.877 -3.383 -8.882 1.00 89.38 116 PRO A CA 1
ATOM 917 C C . PRO A 1 116 ? 13.084 -2.967 -7.419 1.00 89.38 116 PRO A C 1
ATOM 919 O O . PRO A 1 116 ? 12.132 -2.747 -6.673 1.00 89.38 116 PRO A O 1
ATOM 922 N N . LYS A 1 117 ? 14.349 -2.857 -7.000 1.00 84.81 117 LYS A N 1
ATOM 923 C CA . LYS A 1 117 ? 14.698 -2.468 -5.627 1.00 84.81 117 LYS A CA 1
ATOM 924 C C . LYS A 1 117 ? 14.266 -1.026 -5.345 1.00 84.81 117 LYS A C 1
ATOM 926 O O . LYS A 1 117 ? 14.601 -0.121 -6.107 1.00 84.81 117 LYS A O 1
ATOM 931 N N . VAL A 1 118 ? 13.613 -0.812 -4.207 1.00 78.69 118 VAL A N 1
ATOM 932 C CA . VAL A 1 118 ? 13.374 0.526 -3.650 1.00 78.69 118 VAL A CA 1
ATOM 933 C C . VAL A 1 118 ? 14.606 0.942 -2.850 1.00 78.69 118 VAL A C 1
ATOM 935 O O . VAL A 1 118 ? 15.021 0.235 -1.933 1.00 78.69 118 VAL A O 1
ATOM 938 N N . ILE A 1 119 ? 15.210 2.077 -3.203 1.00 70.31 119 ILE A N 1
ATOM 939 C CA . ILE A 1 119 ? 16.349 2.641 -2.471 1.00 70.31 119 ILE A CA 1
ATOM 940 C C . ILE A 1 119 ? 15.813 3.652 -1.459 1.00 70.31 119 ILE A C 1
ATOM 942 O O . ILE A 1 119 ? 15.396 4.746 -1.825 1.00 70.31 119 ILE A O 1
ATOM 946 N N . THR A 1 120 ? 15.859 3.293 -0.180 1.00 59.28 120 THR A N 1
ATOM 947 C CA . THR A 1 120 ? 15.371 4.126 0.929 1.00 59.28 120 THR A CA 1
ATOM 948 C C . THR A 1 120 ? 16.401 5.137 1.434 1.00 59.28 120 THR A C 1
ATOM 950 O O . THR A 1 120 ? 16.087 5.942 2.294 1.00 59.28 120 THR A O 1
ATOM 953 N N . SER A 1 121 ? 17.627 5.174 0.898 1.00 57.44 121 SER A N 1
ATOM 954 C CA . SER A 1 121 ? 18.664 6.112 1.367 1.00 57.44 121 SER A CA 1
ATOM 955 C C . SER A 1 121 ? 18.380 7.590 1.052 1.00 57.44 121 SER A C 1
ATOM 957 O O . SER A 1 121 ? 19.061 8.461 1.588 1.00 57.44 121 SER A O 1
ATOM 959 N N . ARG A 1 122 ? 17.381 7.890 0.208 1.00 52.25 122 ARG A N 1
ATOM 960 C CA . ARG A 1 122 ? 16.913 9.260 -0.087 1.00 52.25 122 ARG A CA 1
ATOM 961 C C . ARG A 1 122 ? 15.674 9.676 0.713 1.00 52.25 122 ARG A C 1
ATOM 963 O O . ARG A 1 122 ? 15.409 10.867 0.837 1.00 52.25 122 ARG A O 1
ATOM 970 N N . THR A 1 123 ? 14.946 8.722 1.281 1.00 48.28 123 THR A N 1
ATOM 971 C CA . THR A 1 123 ? 13.836 8.955 2.207 1.00 48.28 123 THR A CA 1
ATOM 972 C C . THR A 1 123 ? 14.392 8.772 3.609 1.00 48.28 123 THR A C 1
ATOM 974 O O . THR A 1 123 ? 14.666 7.652 4.016 1.00 48.28 123 THR A O 1
ATOM 977 N N . VAL A 1 124 ? 14.632 9.867 4.336 1.00 44.09 124 VAL A N 1
ATOM 978 C CA . VAL A 1 124 ? 15.157 9.819 5.710 1.00 44.09 124 VAL A CA 1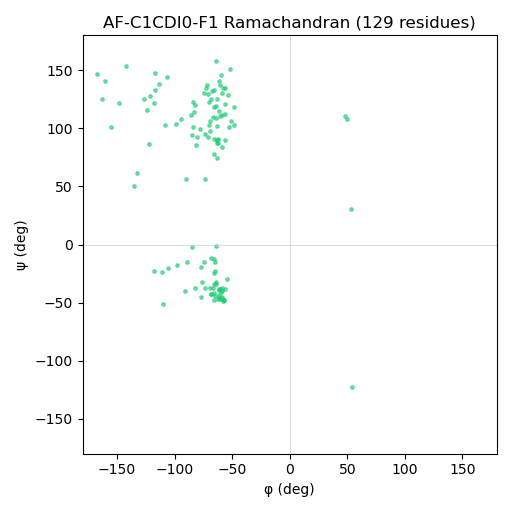
ATOM 979 C C . VAL A 1 124 ? 14.268 8.900 6.552 1.00 44.09 124 VAL A C 1
ATOM 981 O O . VAL A 1 124 ? 13.171 9.268 6.959 1.00 44.09 124 VAL A O 1
ATOM 984 N N . TRP A 1 125 ? 14.739 7.676 6.769 1.00 43.53 125 TRP A N 1
ATOM 985 C CA . TRP A 1 125 ? 14.139 6.713 7.673 1.00 43.53 125 TRP A CA 1
ATOM 986 C C . TRP A 1 125 ? 14.710 7.038 9.054 1.00 43.53 125 TRP A C 1
ATOM 988 O O . TRP A 1 125 ? 15.832 6.642 9.373 1.00 43.53 125 TRP A O 1
ATOM 998 N N . ASP A 1 126 ? 13.997 7.844 9.844 1.00 50.81 126 ASP A N 1
ATOM 999 C CA . ASP A 1 126 ? 14.397 8.093 11.229 1.00 50.81 126 ASP A CA 1
ATOM 1000 C C . ASP A 1 126 ? 13.929 6.926 12.106 1.00 50.81 126 ASP A C 1
ATOM 1002 O O . ASP A 1 126 ? 12.806 6.890 12.606 1.00 50.81 126 ASP A O 1
ATOM 1006 N N . ALA A 1 127 ? 14.817 5.948 12.280 1.00 53.19 127 ALA A N 1
ATOM 1007 C CA . ALA A 1 127 ? 14.612 4.795 13.153 1.00 53.19 127 ALA A CA 1
ATOM 1008 C C . ALA A 1 127 ? 14.477 5.162 14.648 1.00 53.19 127 ALA A C 1
ATOM 1010 O O . ALA A 1 127 ? 14.330 4.265 15.475 1.00 53.19 127 ALA A O 1
ATOM 1011 N N . LYS A 1 128 ? 14.570 6.447 15.031 1.00 46.75 128 LYS A N 1
ATOM 1012 C CA . LYS A 1 128 ? 14.504 6.877 16.437 1.00 46.75 128 LYS A CA 1
ATOM 1013 C C . LYS A 1 128 ? 13.106 6.835 17.049 1.00 46.75 128 LYS A C 1
ATOM 1015 O O . LYS A 1 128 ? 13.012 6.848 18.272 1.00 46.75 128 LYS A O 1
ATOM 1020 N N . ASN A 1 129 ? 12.047 6.719 16.252 1.00 46.69 129 ASN A N 1
ATOM 1021 C CA . ASN A 1 129 ? 10.687 6.522 16.767 1.00 46.69 129 ASN A CA 1
ATOM 1022 C C . ASN A 1 129 ? 10.371 5.024 16.911 1.00 46.69 129 ASN A C 1
ATOM 1024 O O . ASN A 1 129 ? 9.446 4.511 16.287 1.00 46.69 129 ASN A O 1
ATOM 1028 N N . GLY A 1 130 ? 11.204 4.317 17.682 1.00 41.78 130 GLY A N 1
ATOM 1029 C CA . GLY A 1 130 ? 10.998 2.909 18.018 1.00 41.78 130 GLY A CA 1
ATOM 1030 C C . GLY A 1 130 ? 9.675 2.663 18.757 1.00 41.78 130 GLY A C 1
ATOM 1031 O O . GLY A 1 130 ? 9.259 3.520 19.527 1.00 41.78 130 GLY A O 1
ATOM 1032 N N . PHE A 1 131 ? 9.088 1.494 18.465 1.00 40.06 131 PHE A N 1
ATOM 1033 C CA . PHE A 1 131 ? 7.949 0.780 19.079 1.00 40.06 131 PHE A CA 1
ATOM 1034 C C . PHE A 1 131 ? 6.949 1.560 19.944 1.00 40.06 131 PHE A C 1
ATOM 1036 O O . PHE A 1 131 ? 7.310 1.959 21.073 1.00 40.06 131 PHE A O 1
#

Foldseek 3Di:
DDDDDDDDDDDDDPDDDDDDPPDDDPDDDPDPDPDPPDPPPPPPVPPVPVDDDPPCLVVLLVVLVVVLPDPVQFADEAEEEECSLQSLVSSLVSCVVPPVCCNVGHYDYYYYHNYDDDDCPVPPPPCVPDD